Protein AF-H1S4G1-F1 (afdb_monomer_lite)

Foldseek 3Di:
DKEDEEQDPVLQVQWFFKDKPNHGFFIHHRLEMEDDDDAWDWIWIWTPWPDIDIDIDTDHGVDDWYWYWDADDDPDHNDIDIDTDDPVVCVVSVVRGDYGGDPPPPPDD

Sequence (109 aa):
MYFLRTASMFGAAIQPDLRLNGQVVGESKPGGFFFVDRPAGKYVASAATETEKTLSFALDGGETKYVRSSPSVGLMVGRVVLELETPDKAKEELSSLSYTGDAVTASAK

InterPro domains:
  IPR022548 Domain of unknown function DUF2846 [PF11008] (2-74)

Radius of gyration: 13.74 Å; chains: 1; bounding box: 50×26×29 Å

Secondary structure (DSSP, 8-state):
-EEE----STTTT--PEEEETTEEEEE--TTEEEE----SEEEEEEE-SSS--EEEEEE-TT---EEEEEEPPSSSTT-EEEEEEPHHHHHHHHTTSEE-SPP------

pLDDT: mean 89.04, std 14.79, range [34.81, 98.38]

Organism: NCBI:txid1127483

Structure (mmCIF, N/CA/C/O backbone):
data_AF-H1S4G1-F1
#
_entry.id   AF-H1S4G1-F1
#
loop_
_atom_site.group_PDB
_atom_site.id
_atom_site.type_symbol
_atom_site.label_atom_id
_atom_site.label_alt_id
_atom_site.label_comp_id
_atom_site.label_asym_id
_atom_site.label_entity_id
_atom_site.label_seq_id
_atom_site.pdbx_PDB_ins_code
_atom_site.Cartn_x
_atom_site.Cartn_y
_atom_site.Cartn_z
_atom_site.occupancy
_atom_site.B_iso_or_equiv
_atom_site.auth_seq_id
_atom_site.auth_comp_id
_atom_site.auth_asym_id
_atom_site.auth_atom_id
_atom_site.pdbx_PDB_model_num
ATOM 1 N N . MET A 1 1 ? -9.336 2.178 1.874 1.00 95.25 1 MET A N 1
ATOM 2 C CA . MET A 1 1 ? -7.912 2.604 1.898 1.00 95.25 1 MET A CA 1
ATOM 3 C C . MET A 1 1 ? -7.189 1.917 0.757 1.00 95.25 1 MET A C 1
ATOM 5 O O . MET A 1 1 ? -7.339 0.708 0.648 1.00 95.25 1 MET A O 1
ATOM 9 N N . TYR A 1 2 ? -6.427 2.637 -0.061 1.00 97.94 2 TYR A N 1
ATOM 10 C CA . TYR A 1 2 ? -5.648 2.054 -1.157 1.00 97.94 2 TYR A CA 1
ATOM 11 C C . TYR A 1 2 ? -4.199 1.833 -0.741 1.00 97.94 2 TYR A C 1
ATOM 13 O O . TYR A 1 2 ? -3.612 2.680 -0.072 1.00 97.94 2 TYR A O 1
ATOM 21 N N . PHE A 1 3 ? -3.629 0.724 -1.190 1.00 98.12 3 PHE A N 1
ATOM 22 C CA . PHE A 1 3 ? -2.208 0.416 -1.121 1.00 98.12 3 PHE A CA 1
ATOM 23 C C . PHE A 1 3 ? -1.690 0.308 -2.549 1.00 98.12 3 PHE A C 1
ATOM 25 O O . PHE A 1 3 ? -2.303 -0.379 -3.364 1.00 98.12 3 PHE A O 1
ATOM 32 N N . LEU A 1 4 ? -0.595 0.996 -2.864 1.00 98.00 4 LEU A N 1
ATOM 33 C CA . LEU A 1 4 ? -0.048 1.028 -4.219 1.00 98.00 4 LEU A CA 1
ATOM 34 C C . LEU A 1 4 ? 1.477 0.974 -4.232 1.00 98.00 4 LEU A C 1
ATOM 36 O O . LEU A 1 4 ? 2.147 1.426 -3.297 1.00 98.00 4 LEU A O 1
ATOM 40 N N . ARG A 1 5 ? 2.026 0.436 -5.320 1.00 96.88 5 ARG A N 1
ATOM 41 C CA . ARG A 1 5 ? 3.455 0.463 -5.618 1.00 96.88 5 ARG A CA 1
ATOM 42 C C . ARG A 1 5 ? 3.690 0.637 -7.110 1.00 96.88 5 ARG A C 1
ATOM 44 O O . ARG A 1 5 ? 3.204 -0.145 -7.923 1.00 96.88 5 ARG A O 1
ATOM 51 N N . THR A 1 6 ? 4.543 1.596 -7.445 1.00 95.19 6 THR A N 1
ATOM 52 C CA . THR A 1 6 ? 4.943 1.887 -8.822 1.00 95.19 6 THR A CA 1
ATOM 53 C C . THR A 1 6 ? 5.554 0.675 -9.516 1.00 95.19 6 THR A C 1
ATOM 55 O O . THR A 1 6 ? 6.299 -0.109 -8.914 1.00 95.19 6 THR A O 1
ATOM 58 N N . ALA A 1 7 ? 5.270 0.539 -10.811 1.00 92.50 7 ALA A N 1
ATOM 59 C CA . ALA A 1 7 ? 5.939 -0.412 -11.687 1.00 92.50 7 ALA A CA 1
ATOM 60 C C . ALA A 1 7 ? 7.408 0.003 -11.876 1.00 92.50 7 ALA A C 1
ATOM 62 O O . ALA A 1 7 ? 7.738 0.838 -12.712 1.00 92.50 7 ALA A O 1
ATOM 63 N N . SER A 1 8 ? 8.301 -0.558 -11.061 1.00 91.06 8 SER A N 1
ATOM 64 C CA . SER A 1 8 ? 9.743 -0.329 -11.148 1.00 91.06 8 SER A CA 1
ATOM 65 C C . SER A 1 8 ? 10.503 -1.640 -10.997 1.00 91.06 8 SER A C 1
ATOM 67 O O . SER A 1 8 ? 10.162 -2.477 -10.159 1.00 91.06 8 SER A O 1
ATOM 69 N N . MET A 1 9 ? 11.563 -1.802 -11.794 1.00 88.94 9 MET A N 1
ATOM 70 C CA . MET A 1 9 ? 12.504 -2.921 -11.660 1.00 88.94 9 MET A CA 1
ATOM 71 C C . MET A 1 9 ? 13.383 -2.800 -10.419 1.00 88.94 9 MET A C 1
ATOM 73 O O . MET A 1 9 ? 13.911 -3.800 -9.929 1.00 88.94 9 MET A O 1
ATOM 77 N N . PHE A 1 10 ? 13.502 -1.594 -9.864 1.00 89.69 10 PHE A N 1
ATOM 78 C CA . PHE A 1 10 ? 14.218 -1.393 -8.618 1.00 89.69 10 PHE A CA 1
ATOM 79 C C . PHE A 1 10 ? 13.513 -2.133 -7.470 1.00 89.69 10 PHE A C 1
ATOM 81 O O . PHE A 1 10 ? 12.343 -1.891 -7.170 1.00 89.69 10 PHE A O 1
ATOM 88 N N . GLY A 1 11 ? 14.230 -3.067 -6.837 1.00 87.62 11 GLY A N 1
ATOM 89 C CA . GLY A 1 11 ? 13.715 -3.862 -5.721 1.00 87.62 11 GLY A CA 1
ATOM 90 C C . GLY A 1 11 ? 12.565 -4.810 -6.083 1.00 87.62 11 GLY A C 1
ATOM 91 O O . GLY A 1 11 ? 11.779 -5.149 -5.202 1.00 87.62 11 GLY A O 1
ATOM 92 N N . ALA A 1 12 ? 12.424 -5.231 -7.347 1.00 89.38 12 ALA A N 1
ATOM 93 C CA . ALA A 1 12 ? 11.292 -6.054 -7.799 1.00 89.38 12 ALA A CA 1
ATOM 94 C C . ALA A 1 12 ? 11.172 -7.420 -7.088 1.00 89.38 12 ALA A C 1
ATOM 96 O O . ALA A 1 12 ? 10.069 -7.935 -6.932 1.00 89.38 12 ALA A O 1
ATOM 97 N N . ALA A 1 13 ? 12.285 -7.984 -6.609 1.00 89.00 13 ALA A N 1
ATOM 98 C CA . ALA A 1 13 ? 12.291 -9.221 -5.821 1.00 89.00 13 ALA A CA 1
ATOM 99 C C . ALA A 1 13 ? 11.843 -9.028 -4.355 1.00 89.00 13 ALA A C 1
ATOM 101 O O . ALA A 1 13 ? 11.589 -10.002 -3.656 1.00 89.00 13 ALA A O 1
ATOM 102 N N . ILE A 1 14 ? 11.748 -7.784 -3.875 1.00 89.81 14 ILE A N 1
ATOM 103 C CA . ILE A 1 14 ? 11.368 -7.453 -2.497 1.00 89.81 14 ILE A CA 1
ATOM 104 C C . ILE A 1 14 ? 9.864 -7.185 -2.490 1.00 89.81 14 ILE A C 1
ATOM 106 O O . ILE A 1 14 ? 9.453 -6.087 -2.851 1.00 89.81 14 ILE A O 1
ATOM 110 N N . GLN A 1 15 ? 9.044 -8.168 -2.118 1.00 93.56 15 GLN A N 1
ATOM 111 C CA . GLN A 1 15 ? 7.574 -8.064 -2.128 1.00 93.56 15 GLN A CA 1
ATOM 112 C C . GLN A 1 15 ? 6.983 -8.513 -0.780 1.00 93.56 15 GLN A C 1
ATOM 114 O O . GLN A 1 15 ? 6.330 -9.547 -0.711 1.00 93.56 15 GLN A O 1
ATOM 119 N N . PRO A 1 16 ? 7.268 -7.799 0.323 1.00 93.44 16 PRO A N 1
ATOM 120 C CA . PRO A 1 16 ? 6.808 -8.195 1.649 1.00 93.44 16 PRO A CA 1
ATOM 121 C C . PRO A 1 16 ? 5.291 -8.044 1.802 1.00 93.44 16 PRO A C 1
ATOM 123 O O . PRO A 1 16 ? 4.664 -7.217 1.126 1.00 93.44 16 PRO A O 1
ATOM 126 N N . ASP A 1 17 ? 4.743 -8.756 2.785 1.00 95.44 17 ASP A N 1
ATOM 127 C CA . ASP A 1 17 ? 3.391 -8.520 3.281 1.00 95.44 17 ASP A CA 1
ATOM 128 C C . ASP A 1 17 ? 3.243 -7.074 3.764 1.00 95.44 17 ASP A C 1
ATOM 130 O O . ASP A 1 17 ? 4.083 -6.537 4.497 1.00 95.44 17 ASP A O 1
ATOM 134 N N . LEU A 1 18 ? 2.122 -6.465 3.401 1.00 95.50 18 LEU A N 1
ATOM 135 C CA . LEU A 1 18 ? 1.628 -5.222 3.960 1.00 95.50 18 LEU A CA 1
ATOM 136 C C . LEU A 1 18 ? 0.614 -5.544 5.047 1.00 95.50 18 LEU A C 1
ATOM 138 O O . LEU A 1 18 ? -0.302 -6.347 4.857 1.00 95.50 18 LEU A O 1
ATOM 142 N N . ARG A 1 19 ? 0.779 -4.897 6.197 1.00 96.25 19 ARG A N 1
ATOM 143 C CA . ARG A 1 19 ? -0.068 -5.093 7.367 1.00 96.25 19 ARG A CA 1
ATOM 144 C C . ARG A 1 19 ? -0.795 -3.816 7.736 1.00 96.25 19 ARG A C 1
ATOM 146 O O . ARG A 1 19 ? -0.276 -2.717 7.558 1.00 96.25 19 ARG A O 1
ATOM 153 N N . LEU A 1 20 ? -1.980 -3.984 8.307 1.00 96.50 20 LEU A N 1
ATOM 154 C CA . LEU A 1 20 ? -2.755 -2.936 8.950 1.00 96.50 20 LEU A CA 1
ATOM 155 C C . LEU A 1 20 ? -3.097 -3.395 10.367 1.00 96.50 20 LEU A C 1
ATOM 157 O O . LEU A 1 20 ? -3.726 -4.435 10.547 1.00 96.50 20 LEU A O 1
ATOM 161 N N . ASN A 1 21 ? -2.658 -2.642 11.374 1.00 95.94 21 ASN A N 1
ATOM 162 C CA . ASN A 1 21 ? -2.781 -3.001 12.791 1.00 95.94 21 ASN A CA 1
ATOM 163 C C . ASN A 1 21 ? -2.256 -4.424 13.087 1.00 95.94 21 ASN A C 1
ATOM 165 O O . ASN A 1 21 ? -2.865 -5.182 13.838 1.00 95.94 21 ASN A O 1
ATOM 169 N N . GLY A 1 22 ? -1.140 -4.800 12.453 1.00 93.81 22 GLY A N 1
ATOM 170 C CA . GLY A 1 22 ? -0.499 -6.110 12.612 1.00 93.81 22 GLY A CA 1
ATOM 171 C C . GLY A 1 22 ? -1.115 -7.255 11.797 1.00 93.81 22 GLY A C 1
ATOM 172 O O . GLY A 1 22 ? -0.527 -8.332 11.752 1.00 93.81 22 GLY A O 1
ATOM 173 N N . GLN A 1 23 ? -2.244 -7.044 11.114 1.00 94.69 23 GLN A N 1
ATOM 174 C CA . GLN A 1 23 ? -2.882 -8.053 10.260 1.00 94.69 23 GLN A CA 1
ATOM 175 C C . GLN A 1 23 ? -2.469 -7.877 8.801 1.00 94.69 23 GLN A C 1
ATOM 177 O O . GLN A 1 23 ? -2.513 -6.758 8.297 1.00 94.69 23 GLN A O 1
ATOM 182 N N . VAL A 1 24 ? -2.105 -8.962 8.115 1.00 95.75 24 VAL A N 1
ATOM 183 C CA . VAL A 1 24 ? -1.786 -8.932 6.677 1.00 95.75 24 VAL A CA 1
ATOM 184 C C . VAL A 1 24 ? -3.030 -8.542 5.877 1.00 95.75 24 VAL A C 1
ATOM 186 O O . VAL A 1 24 ? -4.114 -9.073 6.107 1.00 95.75 24 VAL A O 1
ATOM 189 N N . VAL A 1 25 ? -2.870 -7.581 4.966 1.00 96.06 25 VAL A N 1
ATOM 190 C CA . VAL A 1 25 ? -3.938 -7.052 4.100 1.00 96.06 25 VAL A CA 1
ATOM 191 C C . VAL A 1 25 ? -3.621 -7.158 2.606 1.00 96.06 25 VAL A C 1
ATOM 193 O O . VAL A 1 25 ? -4.491 -6.876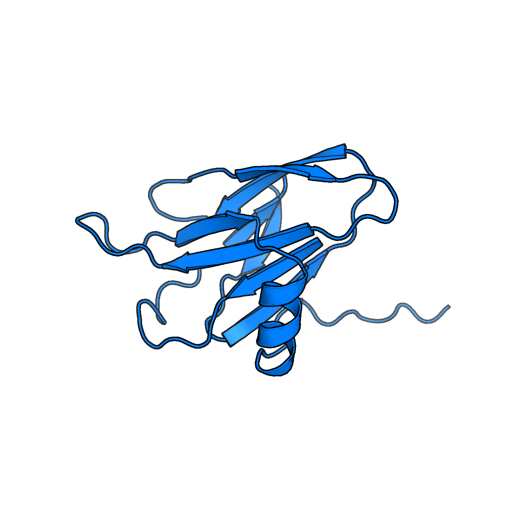 1.790 1.00 96.06 25 VAL A O 1
ATOM 196 N N . GLY A 1 26 ? -2.394 -7.538 2.248 1.00 95.69 26 GLY A N 1
ATOM 197 C CA . GLY A 1 26 ? -1.940 -7.723 0.871 1.00 95.69 26 GLY A CA 1
ATOM 198 C C . GLY A 1 26 ? -0.416 -7.722 0.789 1.00 95.69 26 GLY A C 1
ATOM 199 O O . GLY A 1 26 ? 0.257 -7.712 1.814 1.00 95.69 26 GLY A O 1
ATOM 200 N N . GLU A 1 27 ? 0.134 -7.684 -0.421 1.00 95.62 27 GLU A N 1
ATOM 201 C CA . GLU A 1 27 ? 1.582 -7.706 -0.675 1.00 95.62 27 GLU A CA 1
ATOM 202 C C . GLU A 1 27 ? 2.038 -6.444 -1.422 1.00 95.62 27 GLU A C 1
ATOM 204 O O . GLU A 1 27 ? 1.311 -5.889 -2.250 1.00 95.62 27 GLU A O 1
ATOM 209 N N . SER A 1 28 ? 3.273 -5.995 -1.177 1.00 95.25 28 SER A N 1
ATOM 210 C CA . SER A 1 28 ? 3.887 -4.861 -1.886 1.00 95.25 28 SER A CA 1
ATOM 211 C C . SER A 1 28 ? 4.390 -5.270 -3.282 1.00 95.25 28 SER A C 1
ATOM 213 O O . SER A 1 28 ? 5.596 -5.294 -3.543 1.00 95.25 28 SER A O 1
ATOM 215 N N . LYS A 1 29 ? 3.473 -5.607 -4.197 1.00 96.25 29 LYS A N 1
ATOM 216 C CA . LYS A 1 29 ? 3.811 -6.066 -5.558 1.00 96.25 29 LYS A CA 1
ATOM 217 C C . LYS A 1 29 ? 4.212 -4.902 -6.479 1.00 96.25 29 LYS A C 1
ATOM 219 O O . LYS A 1 29 ? 3.484 -3.913 -6.545 1.00 96.25 29 LYS A O 1
ATOM 224 N N . PRO A 1 30 ? 5.340 -4.977 -7.213 1.00 96.12 30 PRO A N 1
ATOM 225 C CA . PRO A 1 30 ? 5.703 -3.979 -8.218 1.00 96.12 30 PRO A CA 1
ATOM 226 C C . PRO A 1 30 ? 4.605 -3.829 -9.274 1.00 96.12 30 PRO A C 1
ATOM 228 O O . PRO A 1 30 ? 4.154 -4.824 -9.834 1.00 96.12 30 PRO A O 1
ATOM 231 N N . GLY A 1 31 ? 4.188 -2.593 -9.558 1.00 97.19 31 GLY A N 1
ATOM 232 C CA . GLY A 1 31 ? 3.112 -2.327 -10.520 1.00 97.19 31 GLY A CA 1
ATOM 233 C C . GLY A 1 31 ? 1.719 -2.728 -10.026 1.00 97.19 31 GLY A C 1
ATOM 234 O O . GLY A 1 31 ? 0.792 -2.807 -10.830 1.00 97.19 31 GLY A O 1
ATOM 235 N N . GLY A 1 32 ? 1.575 -3.011 -8.731 1.00 97.31 32 GLY A N 1
ATOM 236 C CA . GLY A 1 32 ? 0.341 -3.476 -8.119 1.00 97.31 32 GLY A CA 1
ATOM 237 C C . GLY A 1 32 ? -0.355 -2.413 -7.278 1.00 97.31 32 GLY A C 1
ATOM 238 O O . GLY A 1 32 ? 0.279 -1.531 -6.689 1.00 97.31 32 GLY A O 1
ATOM 239 N N . PHE A 1 33 ? -1.672 -2.541 -7.171 1.00 98.12 33 PHE A N 1
ATOM 240 C CA . PHE A 1 33 ? -2.462 -1.875 -6.148 1.00 98.12 33 PHE A CA 1
ATOM 241 C C . PHE A 1 33 ? -3.554 -2.793 -5.603 1.00 98.12 33 PHE A C 1
ATOM 243 O O . PHE A 1 33 ? -4.037 -3.697 -6.277 1.00 98.12 33 PHE A O 1
ATOM 250 N N . PHE A 1 34 ? -3.997 -2.525 -4.385 1.00 97.69 34 PHE A N 1
ATOM 251 C CA . PHE A 1 34 ? -5.187 -3.138 -3.808 1.00 97.69 34 PHE A CA 1
ATOM 252 C C . PHE A 1 34 ? -5.852 -2.162 -2.842 1.00 97.69 34 PHE A C 1
ATOM 254 O O . PHE A 1 34 ? -5.328 -1.079 -2.570 1.00 97.69 34 PHE A O 1
ATOM 261 N N . PHE A 1 35 ? -7.019 -2.523 -2.317 1.00 96.69 35 PHE A N 1
ATOM 262 C CA . PHE A 1 35 ? -7.680 -1.724 -1.297 1.00 96.69 35 PHE A CA 1
ATOM 263 C C . PHE A 1 35 ? -8.320 -2.599 -0.229 1.00 96.69 35 PHE A C 1
ATOM 265 O O . PHE A 1 35 ? -8.692 -3.744 -0.474 1.00 96.69 35 PHE A O 1
ATOM 272 N N . VAL A 1 36 ? -8.456 -2.021 0.960 1.00 95.56 36 VAL A N 1
ATOM 273 C CA . VAL A 1 36 ? -9.238 -2.580 2.062 1.00 95.56 36 VAL A CA 1
ATOM 274 C C . VAL A 1 36 ? -10.160 -1.514 2.629 1.00 95.56 36 VAL A C 1
ATOM 276 O O . VAL A 1 36 ? -9.737 -0.380 2.890 1.00 95.56 36 VAL A O 1
ATOM 279 N N . ASP A 1 37 ? -11.416 -1.885 2.841 1.00 95.31 37 ASP A N 1
ATOM 280 C CA . ASP A 1 37 ? -12.392 -1.036 3.514 1.00 95.31 37 ASP A CA 1
ATOM 281 C C . ASP A 1 37 ? -12.343 -1.254 5.019 1.00 95.31 37 ASP A C 1
ATOM 283 O O . ASP A 1 37 ? -12.187 -2.375 5.519 1.00 95.31 37 ASP A O 1
ATOM 287 N N . ARG A 1 38 ? -12.417 -0.147 5.753 1.00 94.69 38 ARG A N 1
ATOM 288 C CA . ARG A 1 38 ? -12.275 -0.104 7.203 1.00 94.69 38 ARG A CA 1
ATOM 289 C C . ARG A 1 38 ? -13.133 1.032 7.770 1.00 94.69 38 ARG A C 1
ATOM 291 O O . ARG A 1 38 ? -13.279 2.055 7.102 1.00 94.69 38 ARG A O 1
ATOM 298 N N . PRO A 1 39 ? -13.70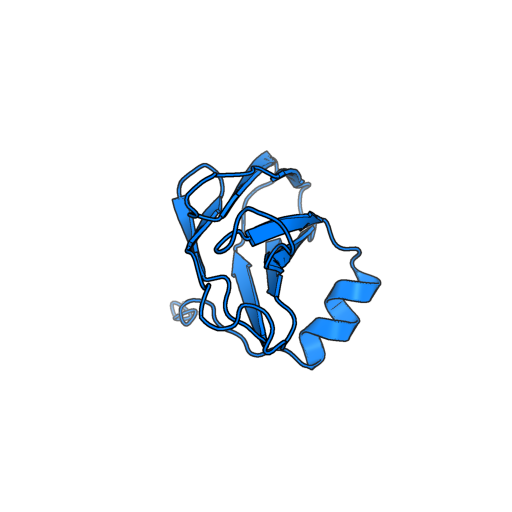3 0.873 8.977 1.00 96.62 39 PRO A N 1
ATOM 299 C CA . PRO A 1 39 ? -14.439 1.950 9.631 1.00 96.62 39 PRO A CA 1
ATOM 300 C C . PRO A 1 39 ? -13.515 3.128 9.967 1.00 96.62 39 PRO A C 1
ATOM 302 O O . PRO A 1 39 ? -12.291 2.976 10.010 1.00 96.62 39 PRO A O 1
ATOM 305 N N . ALA A 1 40 ? -14.102 4.291 10.252 1.00 97.44 40 ALA A N 1
ATOM 306 C CA . ALA A 1 40 ? -13.342 5.438 10.736 1.00 97.44 40 ALA A CA 1
ATOM 307 C C . ALA A 1 40 ? -12.544 5.069 12.001 1.00 97.44 40 ALA A C 1
ATOM 309 O O . ALA A 1 40 ? -13.036 4.339 12.865 1.00 97.44 40 ALA A O 1
ATOM 310 N N . GLY A 1 41 ? -11.304 5.541 12.108 1.00 97.88 41 GLY A N 1
ATOM 311 C CA . GLY A 1 41 ? -10.426 5.173 13.215 1.00 97.88 41 GLY A CA 1
ATOM 312 C C . GLY A 1 41 ? -8.953 5.470 12.970 1.00 97.88 41 GLY A C 1
ATOM 313 O O . GLY A 1 41 ? -8.565 6.024 11.944 1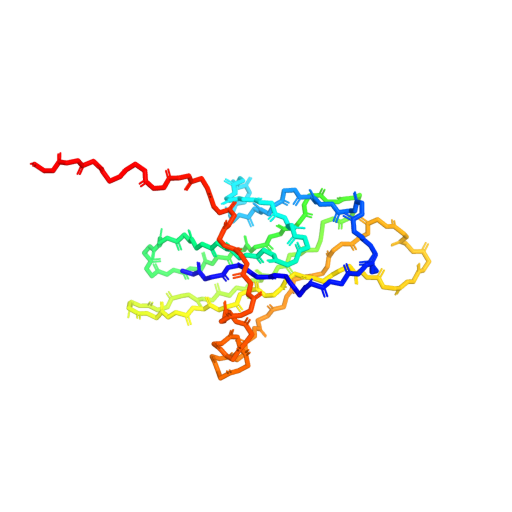.00 97.88 41 GLY A O 1
ATOM 314 N N . LYS A 1 42 ? -8.117 5.096 13.943 1.00 98.31 42 LYS A N 1
ATOM 315 C CA . LYS A 1 42 ? -6.657 5.192 13.842 1.00 98.31 42 LYS A CA 1
ATOM 316 C C . LYS A 1 42 ? -6.084 3.864 13.378 1.00 98.31 42 LYS A C 1
ATOM 318 O O . LYS A 1 42 ? -6.447 2.812 13.904 1.00 98.31 42 LYS A O 1
ATOM 323 N N . TYR A 1 43 ? -5.161 3.939 12.434 1.00 98.19 43 TYR A N 1
ATOM 324 C CA . TYR A 1 43 ? -4.541 2.780 11.826 1.00 98.19 43 TYR A CA 1
ATOM 325 C C . TYR A 1 43 ? -3.030 2.928 11.776 1.00 98.19 43 TYR A C 1
ATOM 327 O O . TYR A 1 43 ? -2.496 4.031 11.658 1.00 98.19 43 TYR A O 1
ATOM 335 N N . VAL A 1 44 ? -2.361 1.785 11.853 1.00 98.12 44 VAL A N 1
ATOM 336 C CA . VAL A 1 44 ? -0.917 1.652 11.715 1.00 98.12 44 VAL A CA 1
ATOM 337 C C . VAL A 1 44 ? -0.658 0.688 10.568 1.00 98.12 44 VAL A C 1
ATOM 339 O O . VAL A 1 44 ? -0.975 -0.496 10.674 1.00 98.12 44 VAL A O 1
ATOM 342 N N . ALA A 1 45 ? -0.119 1.195 9.464 1.00 97.38 45 ALA A N 1
ATOM 343 C CA . ALA A 1 45 ? 0.334 0.368 8.355 1.00 97.38 45 ALA A CA 1
ATOM 344 C C . ALA A 1 45 ? 1.813 0.008 8.519 1.00 97.38 45 ALA A C 1
ATOM 346 O O . ALA A 1 45 ? 2.592 0.813 9.030 1.00 97.38 45 ALA A O 1
ATOM 347 N N . SER A 1 46 ? 2.213 -1.176 8.064 1.00 95.81 46 SER A N 1
ATOM 348 C CA . SER A 1 46 ? 3.613 -1.607 8.076 1.00 95.81 46 SER A CA 1
ATOM 349 C C . SER 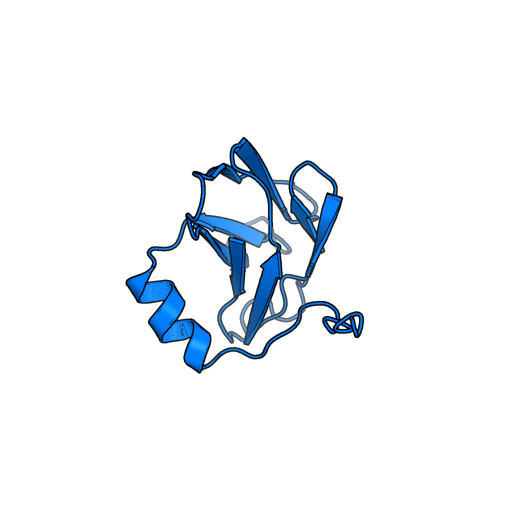A 1 46 ? 3.933 -2.599 6.959 1.00 95.81 46 SER A C 1
ATOM 351 O O . SER A 1 46 ? 3.031 -3.172 6.348 1.00 95.81 46 SER A O 1
ATOM 353 N N . ALA A 1 47 ? 5.224 -2.773 6.668 1.00 93.62 47 ALA A N 1
ATOM 354 C CA . ALA A 1 47 ? 5.730 -3.763 5.719 1.00 93.62 47 ALA A CA 1
ATOM 355 C C . ALA A 1 47 ? 6.609 -4.789 6.449 1.00 93.62 47 ALA A C 1
ATOM 357 O O . ALA A 1 47 ? 7.532 -4.408 7.176 1.00 93.62 47 ALA A O 1
ATOM 358 N N . ALA A 1 48 ? 6.344 -6.079 6.236 1.00 89.62 48 ALA A N 1
ATOM 359 C CA . ALA A 1 48 ? 7.030 -7.192 6.892 1.00 89.62 48 ALA A CA 1
ATOM 360 C C . ALA A 1 48 ? 8.443 -7.429 6.314 1.00 89.62 48 ALA A C 1
ATOM 362 O O . ALA A 1 48 ? 8.691 -8.390 5.592 1.00 89.62 48 ALA A O 1
ATOM 363 N N . THR A 1 49 ? 9.374 -6.522 6.616 1.00 85.06 49 THR A N 1
ATOM 364 C CA . THR A 1 49 ? 10.806 -6.623 6.266 1.00 85.06 49 THR A CA 1
ATOM 365 C C . THR A 1 49 ? 11.660 -6.764 7.532 1.00 85.06 49 THR A C 1
ATOM 367 O O . THR A 1 49 ? 11.135 -6.642 8.635 1.00 85.06 49 THR A O 1
ATOM 370 N N . GLU A 1 50 ? 12.976 -6.985 7.403 1.00 72.69 50 GLU A N 1
ATOM 371 C CA . GLU A 1 50 ? 13.910 -7.136 8.544 1.00 72.69 50 GLU A CA 1
ATOM 372 C C . GLU A 1 50 ? 13.817 -6.008 9.586 1.00 72.69 50 GLU A C 1
ATOM 374 O O . GLU A 1 50 ? 14.140 -6.189 10.757 1.00 72.69 50 GLU A O 1
ATOM 379 N N . THR A 1 51 ? 13.396 -4.813 9.168 1.00 72.50 51 THR A N 1
ATOM 380 C CA . THR A 1 51 ? 13.098 -3.705 10.075 1.00 72.50 51 THR A CA 1
ATOM 381 C C . THR A 1 51 ? 11.748 -3.116 9.719 1.00 72.50 51 THR A C 1
ATOM 383 O O . THR A 1 51 ? 11.596 -2.450 8.695 1.00 72.50 51 THR A O 1
ATOM 386 N N . GLU A 1 52 ? 10.774 -3.333 10.594 1.00 74.06 52 GLU A N 1
ATOM 387 C CA . GLU A 1 52 ? 9.419 -2.835 10.418 1.00 74.06 52 GLU A CA 1
ATOM 388 C C . GLU A 1 52 ? 9.368 -1.328 10.707 1.00 74.06 52 GLU A C 1
ATOM 390 O O . GLU A 1 52 ? 9.532 -0.882 11.843 1.00 74.06 52 GLU A O 1
ATOM 395 N N . LYS A 1 53 ? 9.156 -0.523 9.660 1.00 81.56 53 LYS A N 1
ATOM 396 C CA . LYS A 1 53 ? 8.729 0.871 9.811 1.00 81.56 53 LYS A CA 1
ATOM 397 C C . LYS A 1 53 ? 7.213 0.937 9.732 1.00 81.56 53 LYS A C 1
ATOM 399 O O . LYS A 1 53 ? 6.600 0.304 8.873 1.00 81.56 53 LYS A O 1
ATOM 404 N N . THR A 1 54 ? 6.634 1.728 10.621 1.00 91.81 54 THR A N 1
ATOM 405 C CA . THR A 1 54 ? 5.193 1.921 10.716 1.00 91.81 54 THR A CA 1
ATOM 406 C C . THR A 1 54 ? 4.791 3.300 10.201 1.00 91.81 54 THR A C 1
ATOM 408 O O . THR A 1 54 ? 5.519 4.281 10.356 1.00 91.81 54 THR A O 1
ATOM 411 N N . LEU A 1 55 ? 3.612 3.369 9.589 1.00 96.38 55 LEU A N 1
ATOM 412 C CA . LEU A 1 55 ? 2.941 4.593 9.171 1.00 96.38 55 LEU A CA 1
ATOM 413 C C . LEU A 1 55 ? 1.615 4.692 9.925 1.00 96.38 55 LEU A C 1
ATOM 415 O O . LEU A 1 55 ? 0.694 3.916 9.674 1.00 96.38 55 LEU A O 1
ATOM 419 N N . SER A 1 56 ? 1.519 5.655 10.838 1.00 97.62 56 SER A N 1
ATOM 420 C CA . SER A 1 56 ? 0.309 5.906 11.626 1.00 97.62 56 SER A CA 1
ATOM 421 C C . SER A 1 56 ? -0.532 7.006 10.988 1.00 97.62 56 SER A C 1
ATOM 423 O O . SER A 1 56 ? -0.019 8.084 10.693 1.00 97.62 56 SER A O 1
ATOM 425 N N . PHE A 1 57 ? -1.830 6.767 10.812 1.00 97.62 57 PHE A N 1
ATOM 426 C CA . PHE A 1 57 ? -2.764 7.748 10.257 1.00 97.62 57 PHE A CA 1
ATOM 427 C C . PHE A 1 57 ? -4.188 7.543 10.787 1.00 97.62 57 PHE A C 1
ATOM 429 O O . PHE A 1 57 ? -4.550 6.466 11.260 1.00 97.62 57 PHE A O 1
ATOM 436 N N . ALA A 1 58 ? -5.001 8.596 10.722 1.00 97.56 58 ALA A N 1
ATOM 437 C CA . ALA A 1 58 ? -6.441 8.513 10.945 1.00 97.56 58 ALA A CA 1
ATOM 438 C C . ALA A 1 58 ? -7.168 8.324 9.606 1.00 97.56 58 ALA A C 1
ATOM 440 O O . ALA A 1 58 ? -6.695 8.810 8.579 1.00 97.56 58 ALA A O 1
ATOM 441 N N . LEU A 1 59 ? -8.290 7.611 9.635 1.00 97.56 59 LEU A N 1
ATOM 442 C CA . LEU A 1 59 ? -9.247 7.480 8.544 1.00 97.56 59 LEU A CA 1
ATOM 443 C C . LEU A 1 59 ? -10.587 8.033 9.028 1.00 97.56 59 LEU A C 1
ATOM 445 O O . LEU A 1 59 ? -11.130 7.515 10.007 1.00 97.56 59 LEU A O 1
ATOM 449 N N . ASP A 1 60 ? -11.118 9.036 8.341 1.00 96.88 60 ASP A N 1
ATOM 450 C CA . ASP A 1 60 ? -12.452 9.571 8.609 1.00 96.88 60 ASP A CA 1
ATOM 451 C C . ASP A 1 60 ? -13.546 8.781 7.865 1.00 96.88 60 ASP A C 1
ATOM 453 O O . ASP A 1 60 ? -13.290 8.007 6.938 1.00 96.88 60 ASP A O 1
ATOM 457 N N . GLY A 1 61 ? -14.805 8.948 8.280 1.00 95.94 61 GLY A N 1
ATOM 458 C CA . GLY A 1 61 ? -15.942 8.273 7.648 1.00 95.94 61 GLY A CA 1
ATOM 459 C C . GLY A 1 61 ? -16.110 8.690 6.184 1.00 95.94 61 GLY A C 1
ATOM 460 O O . GLY A 1 61 ? -16.259 9.871 5.892 1.00 95.94 61 GLY A O 1
ATOM 461 N N . GLY A 1 62 ? -16.093 7.719 5.265 1.00 94.19 62 GLY A N 1
ATOM 462 C CA . GLY A 1 62 ? -16.170 7.972 3.819 1.00 94.19 62 GLY A CA 1
ATOM 463 C C . GLY A 1 62 ? -14.872 8.504 3.198 1.00 94.19 62 GLY A C 1
ATOM 464 O O . GLY A 1 62 ? -14.827 8.765 1.997 1.00 94.19 62 GLY A O 1
ATOM 465 N N . GLU A 1 63 ? -13.806 8.652 3.986 1.00 96.25 63 GLU A N 1
ATOM 466 C CA . GLU A 1 63 ? -12.516 9.108 3.490 1.00 96.25 63 GLU A CA 1
ATOM 467 C C . GLU A 1 63 ? -11.787 8.005 2.706 1.00 96.25 63 GLU A C 1
ATOM 469 O O . GLU A 1 63 ? -11.893 6.811 2.987 1.00 96.25 63 GLU A O 1
ATOM 474 N N . THR A 1 64 ? -10.981 8.414 1.724 1.00 97.69 64 THR A N 1
ATOM 475 C CA . THR A 1 64 ? -10.029 7.532 1.045 1.00 97.69 64 THR A CA 1
ATOM 476 C C . THR A 1 64 ? -8.599 7.991 1.307 1.00 97.69 64 THR A C 1
ATOM 478 O O . THR A 1 64 ? -8.195 9.066 0.870 1.00 97.69 64 THR A O 1
ATOM 481 N N . LYS A 1 65 ? -7.812 7.145 1.978 1.00 98.06 65 LYS A N 1
ATOM 482 C CA . LYS A 1 65 ? -6.354 7.293 2.101 1.00 98.06 65 LYS A CA 1
ATOM 483 C C . LYS A 1 65 ? -5.630 6.433 1.066 1.00 98.06 65 LYS A C 1
ATOM 485 O O . LYS A 1 65 ? -6.101 5.334 0.759 1.00 98.06 65 LYS A O 1
ATOM 490 N N . TYR A 1 66 ? -4.476 6.911 0.608 1.00 98.38 66 TYR A N 1
ATOM 491 C CA . TYR A 1 66 ? -3.576 6.212 -0.307 1.00 98.38 66 TYR A CA 1
ATOM 492 C C . TYR A 1 66 ? -2.237 5.991 0.396 1.00 98.38 66 TYR A C 1
ATOM 494 O O . TYR A 1 66 ? -1.596 6.948 0.824 1.00 98.38 66 TYR A O 1
ATOM 502 N N . VAL A 1 67 ? -1.842 4.732 0.550 1.00 98.12 67 VAL A N 1
ATOM 503 C CA . VAL A 1 67 ? -0.584 4.313 1.169 1.00 98.12 67 VAL A CA 1
ATOM 504 C C . VAL A 1 67 ? 0.333 3.807 0.065 1.00 98.12 67 VAL A C 1
ATOM 506 O O . VAL A 1 67 ? 0.109 2.738 -0.507 1.00 98.12 67 VAL A O 1
ATOM 509 N N . ARG A 1 68 ? 1.371 4.577 -0.250 1.00 97.44 68 ARG A N 1
ATOM 510 C CA . ARG A 1 68 ? 2.394 4.179 -1.215 1.00 97.44 68 ARG A CA 1
ATOM 511 C C . ARG A 1 68 ? 3.449 3.338 -0.519 1.00 97.44 68 ARG A C 1
ATOM 513 O O . ARG A 1 68 ? 3.932 3.710 0.547 1.00 97.44 68 ARG A O 1
ATOM 520 N N . SER A 1 69 ? 3.830 2.236 -1.155 1.00 95.56 69 SER A N 1
ATOM 521 C CA . SER A 1 69 ? 4.972 1.423 -0.752 1.00 95.56 69 SER A CA 1
ATOM 522 C C . SER A 1 69 ? 6.094 1.516 -1.785 1.00 95.56 69 SER A C 1
ATOM 524 O O . SER A 1 69 ? 5.855 1.374 -2.985 1.00 95.56 69 SER A O 1
ATOM 526 N N . SER A 1 70 ? 7.318 1.748 -1.310 1.00 92.62 70 SER A N 1
ATOM 527 C CA . SER A 1 70 ? 8.502 1.920 -2.159 1.00 92.62 70 SER A CA 1
ATOM 528 C C . SER A 1 70 ? 9.700 1.169 -1.576 1.00 92.62 70 SER A C 1
ATOM 530 O O . SER A 1 70 ? 9.971 1.306 -0.378 1.00 92.62 70 SER A O 1
ATOM 532 N N . PRO A 1 71 ? 10.460 0.405 -2.381 1.00 90.00 71 PRO A N 1
ATOM 533 C CA . PRO A 1 71 ? 11.753 -0.114 -1.952 1.00 90.00 71 PRO A CA 1
ATOM 534 C C . PRO A 1 71 ? 12.688 1.025 -1.548 1.00 90.00 71 PRO A C 1
ATOM 536 O O . PRO A 1 71 ? 12.754 2.054 -2.219 1.00 90.00 71 PRO A O 1
ATOM 539 N N . SER A 1 72 ? 13.428 0.840 -0.461 1.00 83.38 72 SER A N 1
ATOM 540 C CA . SER A 1 72 ? 14.386 1.836 0.019 1.00 83.38 72 SER A CA 1
ATOM 541 C C . SER A 1 72 ? 15.758 1.650 -0.634 1.00 83.38 72 SER A C 1
ATOM 543 O O . SER A 1 72 ? 16.248 0.528 -0.756 1.00 83.38 72 SER A O 1
ATOM 545 N N . VAL A 1 73 ? 16.400 2.757 -1.020 1.00 68.75 73 VAL A N 1
ATOM 546 C CA . VAL A 1 73 ? 17.815 2.798 -1.421 1.00 68.75 73 VAL A CA 1
ATOM 547 C C . VAL A 1 73 ? 18.663 3.097 -0.177 1.00 68.75 73 VAL A C 1
ATOM 549 O O . VAL A 1 73 ? 18.409 4.083 0.511 1.00 68.75 73 VAL A O 1
ATOM 552 N N . GLY A 1 74 ? 19.677 2.281 0.122 1.00 66.31 74 GLY A N 1
ATOM 553 C CA . GLY A 1 74 ? 20.623 2.544 1.215 1.00 66.31 74 GLY A CA 1
ATOM 554 C C . GLY A 1 74 ? 21.325 1.289 1.733 1.00 66.31 74 GLY A C 1
ATOM 555 O O . GLY A 1 74 ? 21.144 0.205 1.188 1.00 66.31 74 GLY A O 1
ATOM 556 N N . LEU A 1 75 ? 22.091 1.429 2.825 1.00 57.72 75 LEU A N 1
ATOM 557 C CA . LEU A 1 75 ? 22.899 0.364 3.460 1.00 57.72 75 LEU A CA 1
ATOM 558 C C . LEU A 1 75 ? 22.089 -0.856 3.949 1.00 57.72 75 LEU A C 1
ATOM 560 O O . LEU A 1 75 ? 22.643 -1.798 4.500 1.00 57.72 75 LEU A O 1
ATOM 564 N N . MET A 1 76 ? 20.768 -0.804 3.811 1.00 57.94 76 MET A N 1
ATOM 565 C CA . MET A 1 76 ? 19.819 -1.745 4.376 1.00 57.94 76 MET A CA 1
ATOM 566 C C . MET A 1 76 ? 18.925 -2.255 3.244 1.00 57.94 76 MET A C 1
ATOM 568 O O . MET A 1 76 ? 17.788 -1.811 3.063 1.00 57.94 76 MET A O 1
ATOM 572 N N . VAL A 1 77 ? 19.523 -3.119 2.425 1.00 59.50 77 VAL A N 1
ATOM 573 C CA . VAL A 1 77 ? 18.894 -3.817 1.297 1.00 59.50 77 VAL A CA 1
ATOM 574 C C . VAL A 1 77 ? 17.691 -4.624 1.805 1.00 59.50 77 VAL A C 1
ATOM 576 O O . VAL A 1 77 ? 17.711 -5.116 2.925 1.00 59.50 77 VAL A O 1
ATOM 579 N N . GLY A 1 78 ? 16.622 -4.747 1.009 1.00 65.88 78 GLY A N 1
ATOM 580 C CA . GLY A 1 78 ? 15.444 -5.546 1.390 1.00 65.88 78 GLY A CA 1
ATOM 581 C C . GLY A 1 78 ? 14.321 -4.780 2.098 1.00 65.88 78 GLY A C 1
ATOM 582 O O . GLY A 1 78 ? 13.336 -5.385 2.512 1.00 65.88 78 GLY A O 1
ATOM 583 N N . ARG A 1 79 ? 14.433 -3.453 2.236 1.00 82.31 79 ARG A N 1
ATOM 584 C CA . ARG A 1 79 ? 13.443 -2.629 2.947 1.00 82.31 79 ARG A CA 1
ATOM 585 C C . ARG A 1 79 ? 12.387 -2.021 2.035 1.00 82.31 79 ARG A C 1
ATOM 587 O O . ARG A 1 79 ? 12.686 -1.595 0.921 1.00 82.31 79 ARG A O 1
ATOM 594 N N . VAL A 1 80 ? 11.181 -1.881 2.580 1.00 88.19 80 VAL A N 1
ATOM 595 C CA . VAL A 1 80 ? 10.062 -1.134 1.993 1.00 88.19 80 VAL A CA 1
ATOM 596 C C . VAL A 1 80 ? 9.643 -0.032 2.963 1.00 88.19 80 VAL A C 1
ATOM 598 O O . VAL A 1 80 ? 9.510 -0.270 4.163 1.00 88.19 80 VAL A O 1
ATOM 601 N N . VAL A 1 81 ? 9.463 1.182 2.446 1.00 91.69 81 VAL A N 1
ATOM 602 C CA . VAL A 1 81 ? 8.954 2.344 3.188 1.00 91.69 81 VAL A CA 1
ATOM 603 C C . VAL A 1 81 ? 7.506 2.595 2.783 1.00 91.69 81 VAL A C 1
ATOM 605 O O . VAL A 1 81 ? 7.156 2.397 1.619 1.00 91.69 81 VAL A O 1
ATOM 608 N N . LEU A 1 82 ? 6.686 3.013 3.751 1.00 94.94 82 LEU A N 1
ATOM 609 C CA . LEU A 1 82 ? 5.289 3.387 3.551 1.00 94.94 82 LEU A CA 1
ATOM 610 C C . LEU A 1 82 ? 5.090 4.881 3.786 1.00 94.94 82 LEU A C 1
ATOM 612 O O . LEU A 1 82 ? 5.532 5.407 4.808 1.00 94.94 82 LEU A O 1
ATOM 616 N N . GLU A 1 83 ? 4.377 5.536 2.877 1.00 96.50 83 GLU A N 1
ATOM 617 C CA . GLU A 1 83 ? 4.075 6.968 2.946 1.00 96.50 83 GLU A CA 1
ATOM 618 C C . GLU A 1 83 ? 2.624 7.236 2.533 1.00 96.50 83 GLU A C 1
ATOM 620 O O . GLU A 1 83 ? 2.039 6.484 1.748 1.00 96.50 83 GLU A O 1
ATOM 625 N N . LEU A 1 84 ? 2.028 8.306 3.069 1.00 97.75 84 LEU A N 1
ATOM 626 C CA . LEU A 1 84 ? 0.740 8.791 2.577 1.00 97.75 84 LEU A CA 1
ATOM 627 C C . LEU A 1 84 ? 0.951 9.535 1.260 1.00 97.75 84 LEU A C 1
ATOM 629 O O . LEU A 1 84 ? 1.753 10.463 1.190 1.00 97.75 84 LEU A O 1
ATOM 633 N N . GLU A 1 85 ? 0.190 9.148 0.245 1.00 97.56 85 GLU A N 1
ATOM 634 C CA . GLU A 1 85 ? 0.182 9.800 -1.060 1.00 97.56 85 GLU A CA 1
ATOM 635 C C . GLU A 1 85 ? -1.041 10.709 -1.204 1.00 97.56 85 GLU A C 1
ATOM 637 O O . GLU A 1 85 ? -2.109 10.457 -0.630 1.00 97.56 85 GLU A O 1
ATOM 642 N N . THR A 1 86 ? -0.893 11.778 -1.986 1.00 97.25 86 THR A N 1
ATOM 643 C CA . THR A 1 86 ? -2.021 12.657 -2.290 1.00 97.25 86 THR A CA 1
ATOM 644 C C . THR A 1 86 ? -3.018 11.962 -3.226 1.00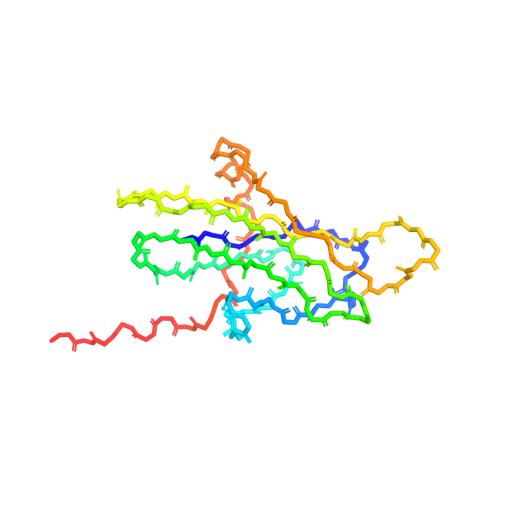 97.25 86 THR A C 1
ATOM 646 O O . THR A 1 86 ? -2.623 11.158 -4.076 1.00 97.25 86 THR A O 1
ATOM 649 N N . PRO A 1 87 ? -4.323 12.278 -3.129 1.00 96.62 87 PRO A N 1
ATOM 650 C CA . PRO A 1 87 ? -5.323 11.693 -4.018 1.00 96.62 87 PRO A CA 1
ATOM 651 C C . PRO A 1 87 ? -5.018 11.902 -5.502 1.00 96.62 87 PRO A C 1
ATOM 653 O O . PRO A 1 87 ? -5.227 10.982 -6.286 1.00 96.62 87 PRO A O 1
ATOM 656 N N . ASP A 1 88 ? -4.515 13.078 -5.880 1.00 96.50 88 ASP A N 1
ATOM 657 C CA . ASP A 1 88 ? -4.261 13.422 -7.282 1.00 96.50 88 ASP A CA 1
ATOM 658 C C . ASP A 1 88 ? -3.170 12.529 -7.884 1.00 96.50 88 ASP A C 1
ATOM 660 O O . ASP A 1 88 ? -3.400 11.872 -8.898 1.00 96.50 88 ASP A O 1
ATOM 664 N N . LYS A 1 89 ? -2.026 12.408 -7.197 1.00 96.06 89 LYS A N 1
ATOM 665 C CA . LYS A 1 89 ? -0.906 11.568 -7.642 1.00 96.06 89 LYS A CA 1
ATOM 666 C C . LYS A 1 89 ? -1.256 10.086 -7.638 1.00 96.06 89 LYS A C 1
ATOM 668 O O . LYS A 1 89 ? -0.912 9.364 -8.568 1.00 96.06 89 LYS A O 1
ATOM 673 N N . ALA A 1 90 ? -1.948 9.623 -6.597 1.00 96.19 90 ALA A N 1
ATOM 674 C CA . ALA A 1 90 ? -2.335 8.223 -6.514 1.00 96.19 90 ALA A CA 1
ATOM 675 C C . ALA A 1 90 ? -3.307 7.845 -7.639 1.00 96.19 90 ALA A C 1
ATOM 677 O O . ALA A 1 90 ? -3.122 6.817 -8.278 1.00 96.19 90 ALA A O 1
ATOM 678 N N . LYS A 1 91 ? -4.322 8.675 -7.915 1.00 95.38 91 LYS A N 1
ATOM 679 C CA . LYS A 1 91 ? -5.310 8.409 -8.973 1.00 95.38 91 LYS A CA 1
ATOM 680 C C . LYS A 1 91 ? -4.706 8.427 -10.371 1.00 95.38 91 LYS A C 1
ATOM 682 O O . LYS A 1 91 ? -5.092 7.591 -11.184 1.00 95.38 91 LYS A O 1
ATOM 687 N N . GLU A 1 92 ? -3.781 9.347 -10.636 1.00 95.31 92 GLU A N 1
ATOM 688 C CA . GLU A 1 92 ? -3.037 9.377 -11.897 1.00 95.31 92 GLU A CA 1
ATOM 689 C C . GLU A 1 92 ? -2.327 8.037 -12.127 1.00 95.31 92 GLU A C 1
ATOM 691 O O . GLU A 1 92 ? -2.509 7.392 -13.161 1.00 95.31 92 GLU A O 1
ATOM 696 N N . GLU A 1 93 ? -1.605 7.556 -11.116 1.00 95.25 93 GLU A N 1
ATOM 697 C CA . GLU A 1 93 ? -0.822 6.331 -11.230 1.00 95.25 93 GLU A CA 1
ATOM 698 C C . GLU A 1 93 ? -1.674 5.060 -11.243 1.00 95.25 93 GLU A C 1
ATOM 700 O O . GLU A 1 93 ? -1.365 4.142 -12.002 1.00 95.25 93 GLU A O 1
ATOM 705 N N . LEU A 1 94 ? -2.761 5.005 -10.463 1.00 96.00 94 LEU A N 1
ATOM 706 C CA . LEU A 1 94 ? -3.651 3.840 -10.359 1.00 96.00 94 LEU A CA 1
ATOM 707 C C . LEU A 1 94 ? -4.145 3.345 -11.724 1.00 96.00 94 LEU A C 1
ATOM 709 O O . LEU A 1 94 ? -4.319 2.144 -11.900 1.00 96.00 94 LEU A O 1
ATOM 713 N N . SER A 1 95 ? -4.319 4.247 -12.694 1.00 93.62 95 SER A N 1
ATOM 714 C CA . SER A 1 95 ? -4.715 3.902 -14.067 1.00 93.62 95 SER A CA 1
ATOM 715 C C . SER A 1 95 ? -3.717 2.992 -14.801 1.00 93.62 95 SER A C 1
ATOM 717 O O . SER A 1 95 ? -4.096 2.281 -15.730 1.00 93.62 95 SER A O 1
ATOM 719 N N . SER A 1 96 ? -2.452 3.001 -14.375 1.00 95.19 96 SER A N 1
ATOM 720 C CA . SER A 1 96 ? -1.352 2.221 -14.953 1.00 95.19 96 SER A CA 1
ATOM 721 C C . SER A 1 96 ? -0.989 0.969 -14.144 1.00 95.19 96 SER A C 1
ATOM 723 O O . SER A 1 96 ? -0.169 0.165 -14.588 1.00 95.19 96 SER A O 1
ATOM 725 N N . LEU A 1 97 ? -1.579 0.799 -12.956 1.00 97.25 97 LEU A N 1
ATOM 726 C CA . LEU A 1 97 ? -1.286 -0.307 -12.046 1.00 97.25 97 LEU A CA 1
ATOM 727 C C . LEU A 1 97 ? -2.283 -1.458 -12.229 1.00 97.25 97 LEU A C 1
ATOM 729 O O . LEU A 1 97 ? -3.432 -1.271 -12.621 1.00 97.25 97 LEU A O 1
ATOM 733 N N . SER A 1 98 ? -1.844 -2.671 -11.903 1.00 97.25 98 SER A N 1
ATOM 734 C CA . SER A 1 98 ? -2.694 -3.863 -11.889 1.00 97.25 98 SER A CA 1
ATOM 735 C C . SER A 1 98 ? -3.307 -4.074 -10.509 1.00 97.25 98 SER A C 1
ATOM 737 O O . SER A 1 98 ? -2.631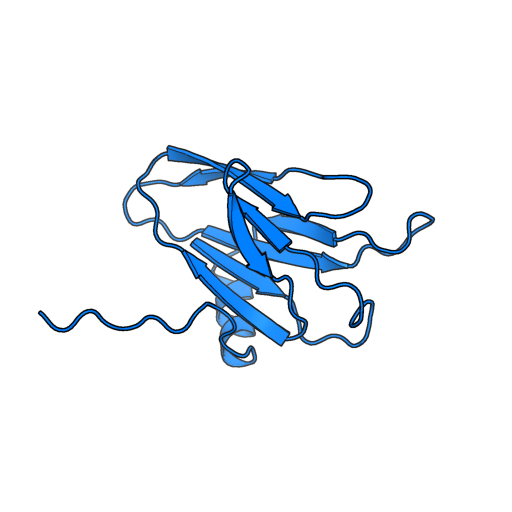 -3.901 -9.496 1.00 97.25 98 SER A O 1
ATOM 739 N N . TYR A 1 99 ? -4.572 -4.488 -10.447 1.00 96.50 99 TYR A N 1
ATOM 740 C CA . TYR A 1 99 ? -5.172 -4.893 -9.177 1.00 96.50 99 TYR A CA 1
ATOM 741 C C . TYR A 1 99 ? -4.540 -6.206 -8.690 1.00 96.50 99 TYR A C 1
ATOM 743 O O . TYR A 1 99 ? -4.484 -7.182 -9.436 1.00 96.50 99 TYR A O 1
ATOM 751 N N . THR A 1 100 ? -4.067 -6.231 -7.445 1.00 95.69 100 THR A N 1
ATOM 752 C CA . THR A 1 100 ? -3.360 -7.370 -6.835 1.00 95.69 100 THR A CA 1
ATOM 753 C C . THR A 1 100 ? -3.929 -7.796 -5.486 1.00 95.69 100 THR A C 1
ATOM 755 O O . THR A 1 100 ? -3.278 -8.560 -4.774 1.00 95.69 100 THR A O 1
ATOM 758 N N . GLY A 1 101 ? -5.094 -7.271 -5.100 1.00 89.75 101 GLY A N 1
ATOM 759 C CA . GLY A 1 101 ? -5.798 -7.749 -3.913 1.00 89.75 101 GLY A CA 1
ATOM 760 C C . GLY A 1 101 ? -6.318 -9.165 -4.133 1.00 89.75 101 GLY A C 1
ATOM 761 O O . GLY A 1 101 ? -6.440 -9.611 -5.278 1.00 89.75 101 GLY A O 1
ATOM 762 N N . ASP A 1 102 ? -6.651 -9.857 -3.045 1.00 81.00 102 ASP A N 1
ATOM 763 C CA . ASP A 1 102 ? -7.425 -11.090 -3.157 1.00 81.00 102 ASP A CA 1
ATOM 764 C C . ASP A 1 102 ? -8.682 -10.803 -3.976 1.00 81.00 102 ASP A C 1
ATOM 766 O O . ASP A 1 102 ? -9.308 -9.749 -3.817 1.00 81.00 102 ASP A O 1
ATOM 770 N N . ALA A 1 103 ? -9.024 -11.719 -4.888 1.00 58.69 103 ALA A N 1
ATOM 771 C CA . ALA A 1 103 ? -10.228 -11.577 -5.686 1.00 58.69 103 ALA A CA 1
ATOM 772 C C . ALA A 1 103 ? -11.388 -11.309 -4.729 1.00 58.69 103 ALA A C 1
ATOM 774 O O . ALA A 1 103 ? -11.689 -12.131 -3.862 1.00 58.69 103 ALA A O 1
ATOM 775 N N . VAL A 1 104 ? -12.017 -10.142 -4.872 1.00 53.72 104 VAL A N 1
ATOM 776 C CA . VAL A 1 104 ? -13.257 -9.849 -4.171 1.00 53.72 104 VAL A CA 1
ATOM 777 C C . VAL A 1 104 ? -14.264 -10.837 -4.744 1.00 53.72 104 VAL A C 1
ATOM 779 O O . VAL A 1 104 ? -14.879 -10.574 -5.775 1.00 53.72 104 VAL A O 1
ATOM 782 N N . THR A 1 105 ? -14.400 -12.020 -4.141 1.00 42.56 105 THR A N 1
ATOM 783 C CA . THR A 1 105 ? -15.581 -12.845 -4.357 1.00 42.56 105 THR A CA 1
ATOM 784 C C . THR A 1 105 ? -16.722 -11.975 -3.881 1.00 42.56 105 THR A C 1
ATOM 786 O O . THR A 1 105 ? -16.932 -11.810 -2.681 1.00 42.56 105 THR A O 1
ATOM 789 N N . ALA A 1 106 ? -17.392 -11.327 -4.831 1.00 44.47 106 ALA A N 1
ATOM 790 C CA . ALA A 1 106 ? -18.645 -10.664 -4.578 1.00 44.47 106 ALA A CA 1
ATOM 791 C C . ALA A 1 106 ? -19.559 -11.752 -4.021 1.00 44.47 106 ALA A C 1
ATOM 793 O O . ALA A 1 106 ? -20.019 -12.616 -4.767 1.00 44.47 106 ALA A O 1
ATOM 794 N N . SER A 1 107 ? -19.745 -11.774 -2.700 1.00 37.44 107 SER A N 1
ATOM 795 C CA . SER A 1 107 ? -20.786 -12.581 -2.089 1.00 37.44 107 SER A CA 1
ATOM 796 C C . SER A 1 107 ? -22.086 -12.102 -2.713 1.00 37.44 107 SER A C 1
ATOM 798 O O . SER A 1 107 ? -22.548 -10.996 -2.429 1.00 37.44 107 SER A O 1
ATOM 800 N N . ALA A 1 108 ? -22.598 -12.898 -3.651 1.00 38.34 108 ALA A N 1
ATOM 801 C CA . ALA A 1 108 ? -23.892 -12.688 -4.262 1.00 38.34 108 ALA A CA 1
ATOM 802 C C . ALA A 1 108 ? -24.913 -12.564 -3.128 1.00 38.34 108 ALA A C 1
ATOM 804 O O . ALA A 1 108 ? -24.963 -13.412 -2.233 1.00 38.34 108 ALA A O 1
ATOM 805 N N . LYS A 1 109 ? -25.638 -11.449 -3.135 1.00 34.81 109 LYS A N 1
ATOM 806 C CA . LYS A 1 109 ? -26.773 -11.215 -2.249 1.00 34.81 109 LYS A CA 1
ATOM 807 C C . LYS A 1 109 ? -27.948 -12.087 -2.672 1.00 34.81 109 LYS A C 1
ATOM 809 O O . LYS A 1 109 ? -28.131 -12.239 -3.901 1.00 34.81 109 LYS A O 1
#